Protein AF-C6KEA7-F1 (afdb_monomer_lite)

InterPro domains:
  IPR000832 GPCR, family 2, secretin-like [PF00002] (10-116)
  IPR000832 GPCR, family 2, secretin-l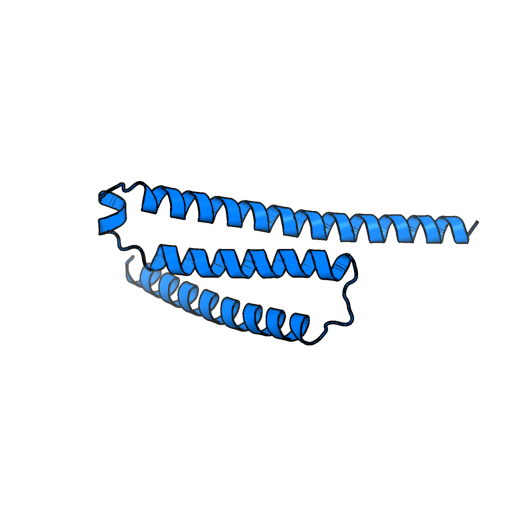ike [PR00249] (10-34)
  IPR000832 GPCR, family 2, secretin-like [PR00249] (42-66)
  IPR000832 GPCR, family 2, secretin-like [PR00249] (78-101)
  IPR003051 GPCR, family 2, corticotropin releasing factor receptor [PR01279] (16-34)
  IPR003051 GPCR, family 2, corticotropin releasing factor receptor [PR01279] (103-115)
  IPR017981 GPCR, family 2-like, 7TM [PS50261] (8-117)
  IPR050332 G-protein coupled receptor 2 [PTHR45620] (4-117)

Sequence (117 aa):
FDLHYRIALIVNYLGHCVSVAALVGAFLLFLALRSIRCLRNVIHWNLITTFILRNVMWFLLQLIDHEVHESNEVWCRCITTIFNYFVVTNFFWMFVEGCYLHTAIVMTYSTEHLRKW

Secondary structure (DSSP, 8-state):
-HHHHHHHHHHHHHHHHHHHHHHHHHHHHHHH-TT---HHHHHHHHHHHHHHHHHHHHHHHHHS-HHHHHTT-HHHHHHHHHHHHHHHHHHHHHHHHHHHHHHHHHHHHHHHHHH--

Foldseek 3Di:
DVVVVVVVVVVVVVVLVVQLVVLVVVLVVLVVCPPPPDPLSVLVNQLSVLSNVLSVLVVVLVVDDPVVVVVVDPVNVVSVVVNVVSVVVNVVSVVVSVVVVVVVVVVVVVVVVVVVD

pLDDT: mean 78.8, std 9.97, range [46.66, 90.44]

Structure (mmCIF, N/CA/C/O backbone):
data_AF-C6KEA7-F1
#
_entry.id   AF-C6KEA7-F1
#
loop_
_atom_site.group_PDB
_atom_site.id
_atom_site.type_symbol
_atom_site.label_atom_id
_atom_site.label_alt_id
_atom_site.label_comp_id
_atom_site.label_asym_id
_atom_site.label_entity_id
_atom_site.label_seq_id
_atom_site.pdbx_PDB_ins_code
_atom_site.Cartn_x
_atom_site.Cartn_y
_atom_site.Cartn_z
_atom_site.occupancy
_atom_site.B_iso_or_equiv
_atom_site.auth_seq_id
_atom_site.auth_comp_id
_atom_site.auth_asym_id
_atom_site.auth_atom_id
_atom_site.pdbx_PDB_model_num
ATOM 1 N N . PHE A 1 1 ? 31.011 0.907 -7.460 1.00 60.97 1 PHE A N 1
ATOM 2 C CA . PHE A 1 1 ? 29.617 1.372 -7.315 1.00 60.97 1 PHE A CA 1
ATOM 3 C C . PHE A 1 1 ? 28.620 0.257 -7.630 1.00 60.97 1 PHE A C 1
ATOM 5 O O . PHE A 1 1 ? 27.679 0.078 -6.866 1.00 60.97 1 PHE A O 1
ATOM 12 N N . ASP A 1 2 ? 28.880 -0.578 -8.638 1.00 74.31 2 ASP A N 1
ATOM 13 C CA . ASP A 1 2 ? 27.999 -1.690 -9.046 1.00 74.31 2 ASP A CA 1
ATOM 14 C C . ASP A 1 2 ? 27.782 -2.776 -7.986 1.00 74.31 2 ASP A C 1
ATOM 16 O O . ASP A 1 2 ? 26.691 -3.333 -7.884 1.00 74.31 2 ASP A O 1
ATOM 20 N N . LEU A 1 3 ? 28.793 -3.058 -7.153 1.00 84.12 3 LEU A N 1
ATOM 21 C CA . LEU A 1 3 ? 28.675 -4.068 -6.097 1.00 84.12 3 LEU A CA 1
ATOM 22 C C . LEU A 1 3 ? 27.657 -3.659 -5.018 1.00 84.12 3 LEU A C 1
ATOM 24 O O . LEU A 1 3 ? 26.813 -4.466 -4.638 1.00 84.12 3 LEU A O 1
ATOM 28 N N . HIS A 1 4 ? 27.690 -2.401 -4.564 1.00 88.06 4 HIS A N 1
ATOM 29 C CA . HIS A 1 4 ? 26.728 -1.892 -3.580 1.00 88.06 4 HIS A CA 1
ATOM 30 C C . HIS A 1 4 ? 25.304 -1.864 -4.140 1.00 88.06 4 HIS A C 1
ATOM 32 O O . HIS A 1 4 ? 24.371 -2.235 -3.432 1.00 88.06 4 HIS A O 1
ATOM 38 N N . TYR A 1 5 ? 25.141 -1.492 -5.413 1.00 84.88 5 TYR A N 1
ATOM 39 C CA . TYR A 1 5 ? 23.842 -1.515 -6.082 1.00 84.88 5 TYR A CA 1
ATOM 40 C C . TYR A 1 5 ? 23.285 -2.941 -6.202 1.00 84.88 5 TYR A C 1
ATOM 42 O O . TYR A 1 5 ? 22.141 -3.183 -5.826 1.00 84.88 5 TYR A O 1
ATOM 50 N N . ARG A 1 6 ? 24.105 -3.917 -6.625 1.00 84.62 6 ARG A N 1
ATOM 51 C CA . ARG A 1 6 ? 23.699 -5.333 -6.679 1.00 84.62 6 ARG A CA 1
ATOM 52 C C . ARG A 1 6 ? 23.302 -5.882 -5.315 1.00 84.62 6 ARG A C 1
ATOM 54 O O . ARG A 1 6 ? 22.286 -6.561 -5.217 1.00 84.62 6 ARG A O 1
ATOM 61 N N . ILE A 1 7 ? 24.076 -5.588 -4.270 1.00 88.88 7 ILE A N 1
ATOM 62 C CA . ILE A 1 7 ? 23.754 -6.031 -2.907 1.00 88.88 7 ILE A CA 1
ATOM 63 C C . ILE A 1 7 ? 22.435 -5.400 -2.446 1.00 88.88 7 ILE A C 1
ATOM 65 O O . ILE A 1 7 ? 21.565 -6.115 -1.955 1.00 88.88 7 ILE A O 1
ATOM 69 N N . ALA A 1 8 ? 22.247 -4.093 -2.655 1.00 86.81 8 ALA A N 1
ATOM 70 C CA . ALA A 1 8 ? 21.004 -3.407 -2.310 1.00 86.81 8 ALA A CA 1
ATOM 71 C C . ALA A 1 8 ? 19.795 -3.987 -3.061 1.00 86.81 8 ALA A C 1
ATOM 73 O O . ALA A 1 8 ? 18.749 -4.196 -2.453 1.00 86.81 8 ALA A O 1
ATOM 74 N N . LEU A 1 9 ? 19.945 -4.314 -4.349 1.00 83.31 9 LEU A N 1
ATOM 75 C CA . LEU A 1 9 ? 18.890 -4.930 -5.153 1.00 83.31 9 LEU A CA 1
ATOM 76 C C . LEU A 1 9 ? 18.496 -6.312 -4.612 1.00 83.31 9 LEU A C 1
ATOM 78 O O . LEU A 1 9 ? 17.311 -6.594 -4.455 1.00 83.31 9 LEU A O 1
ATOM 82 N N . ILE A 1 10 ? 19.481 -7.154 -4.275 1.00 87.12 10 ILE A N 1
ATOM 83 C CA . ILE A 1 10 ? 19.246 -8.493 -3.711 1.00 87.12 10 ILE A CA 1
ATOM 84 C C . ILE A 1 10 ? 18.529 -8.391 -2.362 1.00 87.12 10 ILE A C 1
ATOM 86 O O . ILE A 1 10 ? 17.547 -9.096 -2.131 1.00 87.12 10 ILE A O 1
ATOM 90 N N . VAL A 1 11 ? 18.989 -7.496 -1.481 1.00 90.44 11 VAL A N 1
ATOM 91 C CA . VAL A 1 11 ? 18.361 -7.266 -0.171 1.00 90.44 11 VAL A CA 1
ATOM 92 C C . VAL A 1 11 ? 16.929 -6.764 -0.339 1.00 90.44 11 VAL A C 1
ATOM 94 O O . VAL A 1 11 ? 16.030 -7.256 0.339 1.00 90.44 11 VAL A O 1
AT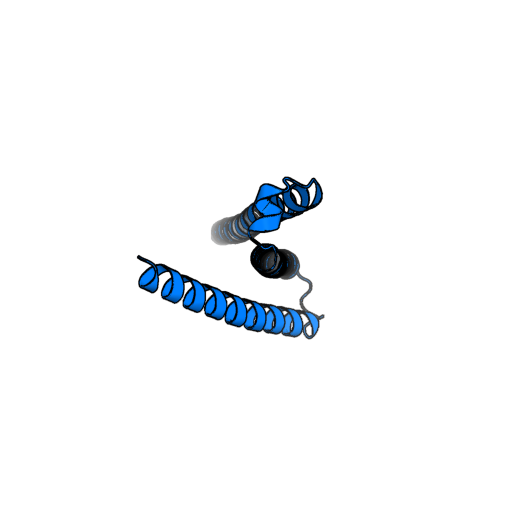OM 97 N N . ASN A 1 12 ? 16.694 -5.833 -1.264 1.00 86.44 12 ASN A N 1
ATOM 98 C CA . ASN A 1 12 ? 15.364 -5.294 -1.528 1.00 86.44 12 ASN A CA 1
ATOM 99 C C . ASN A 1 12 ? 14.416 -6.380 -2.065 1.00 86.44 12 ASN A C 1
ATOM 101 O O . ASN A 1 12 ? 13.300 -6.541 -1.574 1.00 86.44 12 ASN A O 1
ATOM 105 N N . TYR A 1 13 ? 14.893 -7.198 -3.004 1.00 85.12 13 TYR A N 1
ATOM 106 C CA . TYR A 1 13 ? 14.121 -8.302 -3.570 1.00 85.12 13 TYR A CA 1
ATOM 107 C C . TYR A 1 13 ? 13.739 -9.350 -2.515 1.00 85.12 13 TYR A C 1
ATOM 109 O O . TYR A 1 13 ? 12.576 -9.748 -2.422 1.00 85.12 13 TYR A O 1
ATOM 117 N N . LEU A 1 14 ? 14.694 -9.757 -1.671 1.00 89.81 14 LEU A N 1
ATOM 118 C CA . LEU A 1 14 ? 14.439 -10.663 -0.547 1.00 89.81 14 LEU A CA 1
ATOM 119 C C . LEU A 1 14 ? 13.438 -10.060 0.446 1.00 89.81 14 LEU A C 1
ATOM 121 O O . LEU A 1 14 ? 12.492 -10.737 0.850 1.00 89.81 14 LEU A O 1
ATOM 125 N N . GLY A 1 15 ? 13.608 -8.784 0.798 1.00 87.44 15 GLY A N 1
ATOM 126 C CA . GLY A 1 15 ? 12.707 -8.062 1.697 1.00 87.44 15 GLY A CA 1
ATOM 127 C C . GLY A 1 15 ? 11.270 -8.017 1.177 1.00 87.44 15 GLY A C 1
ATOM 128 O O . GLY A 1 15 ? 10.331 -8.279 1.933 1.00 87.44 15 GLY A O 1
ATOM 129 N N . HIS A 1 16 ? 11.084 -7.765 -0.119 1.00 83.81 16 HIS A N 1
ATOM 130 C CA . HIS A 1 16 ? 9.767 -7.778 -0.752 1.00 83.81 16 HIS A CA 1
ATOM 131 C C . HIS A 1 16 ? 9.149 -9.178 -0.811 1.00 83.81 16 HIS A C 1
ATOM 133 O O . HIS A 1 16 ? 7.964 -9.321 -0.514 1.00 83.81 16 HIS A O 1
ATOM 139 N N . CYS A 1 17 ? 9.929 -10.225 -1.097 1.00 85.31 17 CYS A N 1
ATOM 140 C CA . CYS A 1 17 ? 9.430 -11.605 -1.071 1.00 85.31 17 CYS A CA 1
ATOM 141 C C . CYS A 1 17 ? 8.929 -12.009 0.323 1.00 85.31 17 CYS A C 1
ATOM 143 O O . CYS A 1 17 ? 7.817 -12.523 0.464 1.00 85.31 17 CYS A O 1
ATOM 145 N N . VAL A 1 18 ? 9.721 -11.731 1.364 1.00 89.19 18 VAL A N 1
ATOM 146 C CA . VAL A 1 18 ? 9.342 -12.012 2.759 1.00 89.19 18 VAL A CA 1
ATOM 147 C C . VAL A 1 18 ? 8.112 -11.198 3.160 1.00 89.19 18 VAL A C 1
ATOM 149 O O . VAL A 1 18 ? 7.192 -11.740 3.773 1.00 89.19 18 VAL A O 1
ATOM 152 N N . SER A 1 19 ? 8.053 -9.924 2.763 1.00 86.31 19 SER A N 1
ATOM 153 C CA . SER A 1 19 ? 6.904 -9.054 3.031 1.00 86.31 19 SER A CA 1
ATOM 154 C C . SER A 1 19 ? 5.626 -9.605 2.406 1.00 86.31 19 SER A C 1
ATOM 156 O O . SER A 1 19 ? 4.611 -9.702 3.091 1.00 86.31 19 SER A O 1
ATOM 158 N N . VAL A 1 20 ? 5.669 -10.017 1.134 1.00 81.81 20 VAL A N 1
ATOM 159 C CA . VAL A 1 20 ? 4.516 -10.617 0.445 1.00 81.81 20 VAL A CA 1
ATOM 160 C C . VAL A 1 20 ? 4.078 -11.907 1.129 1.00 81.81 20 VAL A C 1
ATOM 162 O O . VAL A 1 20 ? 2.889 -12.063 1.393 1.00 81.81 20 VAL A O 1
ATOM 165 N N . ALA A 1 21 ? 5.007 -12.801 1.475 1.00 85.69 21 ALA A N 1
ATOM 166 C CA . ALA A 1 21 ? 4.671 -14.047 2.162 1.00 85.69 21 ALA A CA 1
ATOM 167 C C . ALA A 1 21 ? 3.976 -13.791 3.513 1.00 85.69 21 ALA A C 1
ATOM 169 O O . ALA A 1 21 ? 2.938 -14.389 3.802 1.00 85.69 21 ALA A O 1
ATOM 170 N N . ALA A 1 22 ? 4.497 -12.852 4.308 1.00 86.31 22 ALA A N 1
ATOM 171 C CA . ALA A 1 22 ? 3.895 -12.458 5.579 1.00 86.31 22 ALA A CA 1
ATOM 172 C C . ALA A 1 22 ? 2.509 -11.813 5.393 1.00 86.31 22 ALA A C 1
ATOM 174 O O . ALA A 1 22 ? 1.571 -12.143 6.119 1.00 86.31 22 ALA A O 1
ATOM 175 N N . LEU A 1 23 ? 2.355 -10.935 4.396 1.00 81.56 23 LEU A N 1
ATOM 176 C CA . LEU A 1 23 ? 1.092 -10.265 4.067 1.00 81.56 23 LEU A CA 1
ATOM 177 C C . LEU A 1 23 ? 0.017 -11.246 3.590 1.00 81.56 23 LEU A C 1
ATOM 179 O O . LEU A 1 23 ? -1.132 -11.138 4.013 1.00 81.56 23 LEU A O 1
ATOM 183 N N . VAL A 1 24 ? 0.381 -12.224 2.758 1.00 81.81 24 VAL A N 1
ATOM 184 C CA . VAL A 1 24 ? -0.529 -13.291 2.317 1.00 81.81 24 VAL A CA 1
ATOM 185 C C . VAL A 1 24 ? -0.935 -14.165 3.501 1.00 81.81 24 VAL A C 1
ATOM 187 O O . VAL A 1 24 ? -2.121 -14.444 3.667 1.00 81.81 24 VAL A O 1
ATOM 190 N N . GLY A 1 25 ? 0.011 -14.540 4.368 1.00 83.31 25 GLY A N 1
ATOM 191 C CA . GLY A 1 25 ? -0.283 -15.281 5.596 1.00 83.31 25 GLY A CA 1
ATOM 192 C C . GLY A 1 25 ? -1.258 -14.536 6.511 1.00 83.31 25 GLY A C 1
ATOM 193 O O . GLY A 1 25 ? -2.250 -15.112 6.957 1.00 83.31 25 GLY A O 1
ATOM 194 N N . ALA A 1 26 ? -1.035 -13.236 6.724 1.00 79.19 26 ALA A N 1
ATOM 195 C CA . ALA A 1 26 ? -1.949 -12.383 7.478 1.00 79.19 26 ALA A CA 1
ATOM 196 C C . ALA A 1 26 ? -3.334 -12.323 6.816 1.00 79.19 26 ALA A C 1
ATOM 198 O O . ALA A 1 26 ? -4.344 -12.537 7.483 1.00 79.19 26 ALA A O 1
ATOM 199 N N . PHE A 1 27 ? -3.398 -12.104 5.501 1.00 77.69 27 PHE A N 1
ATOM 200 C CA . PHE A 1 27 ? -4.655 -12.054 4.755 1.00 77.69 27 PHE A CA 1
ATOM 201 C C . PHE A 1 27 ? -5.461 -13.355 4.889 1.00 77.69 27 PHE A C 1
ATOM 203 O O . PHE A 1 27 ? -6.658 -13.308 5.173 1.00 77.69 27 PHE A O 1
ATOM 210 N N . LEU A 1 28 ? -4.808 -14.515 4.769 1.00 78.88 28 LEU A N 1
ATOM 211 C CA . LEU A 1 28 ? -5.440 -15.826 4.938 1.00 78.88 28 LEU A CA 1
ATOM 212 C C . LEU A 1 28 ? -5.933 -16.058 6.373 1.00 78.88 28 LEU A C 1
ATOM 214 O O . LEU A 1 28 ? -7.055 -16.528 6.561 1.00 78.88 28 LEU A O 1
ATOM 218 N N . LEU A 1 29 ? -5.140 -15.684 7.382 1.00 77.62 29 LEU A N 1
ATOM 219 C CA . LEU A 1 29 ? -5.534 -15.771 8.791 1.00 77.62 29 LEU A CA 1
ATOM 220 C C . LEU A 1 29 ? -6.786 -14.921 9.070 1.00 77.62 29 LEU A C 1
ATOM 222 O O . LEU A 1 29 ? -7.736 -15.384 9.701 1.00 77.62 29 LEU A O 1
ATOM 226 N N . PHE A 1 30 ? -6.821 -13.691 8.553 1.00 67.12 30 PHE A N 1
ATOM 227 C CA . PHE A 1 30 ? -7.961 -12.790 8.715 1.00 67.12 30 PHE A CA 1
ATOM 228 C C . PHE A 1 30 ? -9.201 -13.237 7.922 1.00 67.12 30 PHE A C 1
ATOM 230 O O . PHE A 1 30 ? -10.317 -13.021 8.395 1.00 67.12 30 PHE A O 1
ATOM 237 N N . LEU A 1 31 ? -9.041 -13.901 6.768 1.00 70.00 31 LEU A N 1
ATOM 238 C CA . LEU A 1 31 ? -10.148 -14.531 6.033 1.00 70.00 31 LEU A CA 1
ATOM 239 C C . LEU A 1 31 ? -10.738 -15.732 6.784 1.00 70.00 31 LEU A C 1
ATOM 241 O O . LEU A 1 31 ? -11.960 -15.888 6.830 1.00 70.00 31 LEU A O 1
ATOM 245 N N . ALA A 1 32 ? -9.887 -16.567 7.386 1.00 71.56 32 ALA A N 1
ATOM 246 C CA . ALA A 1 32 ? -10.318 -17.714 8.182 1.00 71.56 32 ALA A CA 1
ATOM 247 C C . ALA A 1 32 ? -11.099 -17.273 9.434 1.00 71.56 32 ALA A C 1
ATOM 249 O O . ALA A 1 32 ? -12.092 -17.895 9.813 1.00 71.56 32 ALA A O 1
ATOM 250 N N . LEU A 1 33 ? -10.719 -16.144 10.038 1.00 66.12 33 LEU A N 1
ATOM 251 C CA . LEU A 1 33 ? -11.367 -15.568 11.218 1.00 66.12 33 LEU A CA 1
ATOM 252 C C . LEU A 1 33 ? -12.539 -14.634 10.847 1.00 66.12 33 LEU A C 1
ATOM 254 O O . LEU A 1 33 ? -12.618 -13.481 11.277 1.00 66.12 33 LEU A O 1
ATOM 258 N N . ARG A 1 34 ? -13.521 -15.165 10.100 1.00 58.31 34 ARG A N 1
ATOM 259 C CA . ARG A 1 34 ? -14.757 -14.471 9.655 1.00 58.31 34 ARG A CA 1
ATOM 260 C C . ARG A 1 34 ? -15.584 -13.845 10.796 1.00 58.31 34 ARG A C 1
ATOM 262 O O . ARG A 1 34 ? -16.420 -12.973 10.549 1.00 58.31 34 ARG A O 1
ATOM 269 N N . SER A 1 35 ? -15.356 -14.274 12.039 1.00 53.81 35 SER A N 1
ATOM 270 C CA . SER A 1 35 ? -16.131 -13.891 13.226 1.00 53.81 35 SER A CA 1
ATOM 271 C C . SER A 1 35 ? -15.779 -12.520 13.831 1.00 53.81 35 SER A C 1
ATOM 273 O O . SER A 1 35 ? -16.513 -12.057 14.699 1.00 53.81 35 SER A O 1
ATOM 275 N N . ILE A 1 36 ? -14.702 -11.847 13.406 1.00 59.47 36 ILE A N 1
ATOM 276 C CA . ILE A 1 36 ? -14.167 -10.647 14.095 1.00 59.47 36 ILE A CA 1
ATOM 277 C C . ILE A 1 36 ? -14.402 -9.350 13.291 1.00 59.47 36 ILE A C 1
ATOM 279 O O . ILE A 1 36 ? -13.584 -8.439 13.322 1.00 59.47 36 ILE A O 1
ATOM 283 N N . ARG A 1 37 ? -15.503 -9.226 12.532 1.00 61.81 37 ARG A N 1
ATOM 284 C CA . ARG A 1 37 ? -15.810 -8.039 11.689 1.00 61.81 37 ARG A CA 1
ATOM 285 C C . ARG A 1 37 ? -16.202 -6.775 12.490 1.00 61.81 37 ARG A C 1
ATOM 287 O O . ARG A 1 37 ? -17.226 -6.156 12.224 1.00 61.81 37 ARG A O 1
ATOM 294 N N . CYS A 1 38 ? -15.388 -6.377 13.463 1.00 69.00 38 CYS A N 1
ATOM 295 C CA . CYS A 1 38 ? -15.469 -5.086 14.147 1.00 69.00 38 CYS A CA 1
ATOM 296 C C . CYS A 1 38 ? -14.840 -3.972 13.290 1.00 69.00 38 CYS A C 1
ATOM 298 O O . CYS A 1 38 ? -13.982 -4.247 12.452 1.00 69.00 38 CYS A O 1
ATOM 300 N N . LEU A 1 39 ? -15.187 -2.707 13.559 1.00 69.38 39 LEU A N 1
ATOM 301 C CA . LEU A 1 39 ? -14.631 -1.520 12.880 1.00 69.38 39 LEU A CA 1
ATOM 302 C C . LEU A 1 39 ? -13.087 -1.534 12.813 1.00 69.38 39 LEU A C 1
ATOM 304 O O . LEU A 1 39 ? -12.509 -1.302 11.756 1.00 69.38 39 LEU A O 1
ATOM 308 N N . ARG A 1 40 ? -12.420 -1.911 13.914 1.00 71.44 40 ARG A N 1
ATOM 309 C CA . ARG A 1 40 ? -10.958 -2.098 13.990 1.00 71.44 40 ARG A CA 1
ATOM 310 C C . ARG A 1 40 ? -10.433 -3.117 12.970 1.00 71.44 40 ARG A C 1
ATOM 312 O O . ARG A 1 40 ? -9.415 -2.888 12.331 1.00 71.44 40 ARG A O 1
ATOM 319 N N . ASN A 1 41 ? -11.148 -4.224 12.786 1.00 75.06 41 ASN A N 1
ATOM 320 C CA . ASN A 1 41 ? -10.763 -5.277 11.850 1.00 75.06 41 ASN A CA 1
ATOM 321 C C . ASN A 1 41 ? -10.969 -4.845 10.391 1.00 75.06 41 ASN A C 1
ATOM 323 O O . ASN A 1 41 ? -10.214 -5.271 9.528 1.00 75.06 41 ASN A O 1
ATOM 327 N N . VAL A 1 42 ? -11.946 -3.970 10.116 1.00 78.00 42 VAL A N 1
ATOM 328 C CA . VAL A 1 42 ? -12.146 -3.366 8.786 1.00 78.00 42 VAL A CA 1
ATOM 329 C C . VAL A 1 42 ? -11.003 -2.409 8.437 1.00 78.00 42 VAL A C 1
ATOM 331 O O . VAL A 1 42 ? -10.482 -2.471 7.326 1.00 78.00 42 VAL A O 1
ATOM 334 N N . ILE A 1 43 ? -10.568 -1.566 9.383 1.00 80.44 43 ILE A N 1
ATOM 335 C CA . ILE A 1 43 ? -9.422 -0.660 9.181 1.00 80.44 43 ILE A CA 1
ATOM 336 C C . ILE A 1 43 ? -8.150 -1.466 8.886 1.00 80.44 43 ILE A C 1
ATOM 338 O O . ILE A 1 43 ? -7.490 -1.212 7.878 1.00 80.44 43 ILE A O 1
ATOM 342 N N . HIS A 1 44 ? -7.856 -2.495 9.689 1.00 79.56 44 HIS A N 1
ATOM 343 C CA . HIS A 1 44 ? -6.718 -3.381 9.425 1.00 79.56 44 HIS A CA 1
ATOM 344 C C . HIS A 1 44 ? -6.837 -4.112 8.083 1.00 79.56 44 HIS A C 1
ATOM 346 O O . HIS A 1 44 ? -5.835 -4.281 7.393 1.00 79.56 44 HIS A O 1
ATOM 352 N N . TRP A 1 45 ? -8.043 -4.520 7.674 1.00 79.44 45 TRP A N 1
ATOM 353 C CA . TRP A 1 45 ? -8.255 -5.199 6.394 1.00 79.44 45 TRP A CA 1
ATOM 354 C C . TRP A 1 45 ? -7.910 -4.303 5.201 1.00 79.44 45 TRP A C 1
ATOM 356 O O . TRP A 1 45 ? -7.205 -4.729 4.282 1.00 79.44 45 TRP A O 1
ATOM 366 N N . ASN A 1 46 ? -8.334 -3.039 5.243 1.00 81.25 46 ASN A N 1
ATOM 367 C CA . ASN A 1 46 ? -7.991 -2.064 4.212 1.00 81.25 46 ASN A CA 1
ATOM 368 C C . ASN A 1 46 ? -6.490 -1.739 4.217 1.00 81.25 46 ASN A C 1
ATOM 370 O O . ASN A 1 46 ? -5.876 -1.682 3.151 1.00 81.25 46 ASN A O 1
ATOM 374 N N . LEU A 1 47 ? -5.869 -1.622 5.395 1.00 80.25 47 LEU A N 1
ATOM 375 C CA . LEU A 1 47 ? -4.427 -1.405 5.518 1.00 80.25 47 LEU A CA 1
ATOM 376 C C . LEU A 1 47 ? -3.623 -2.566 4.912 1.00 80.25 47 LEU A C 1
ATOM 378 O O . LEU A 1 47 ? -2.780 -2.332 4.046 1.00 80.25 47 LEU A O 1
ATOM 382 N N . ILE A 1 48 ? -3.917 -3.812 5.296 1.00 83.06 48 ILE A N 1
ATOM 383 C CA . ILE A 1 48 ? -3.263 -5.018 4.755 1.00 83.06 48 ILE A CA 1
ATOM 384 C C . ILE A 1 48 ? -3.438 -5.080 3.235 1.00 83.06 48 ILE A C 1
ATOM 386 O O . ILE A 1 48 ? -2.470 -5.311 2.512 1.00 83.06 48 ILE A O 1
ATOM 390 N N . THR A 1 49 ? -4.641 -4.791 2.736 1.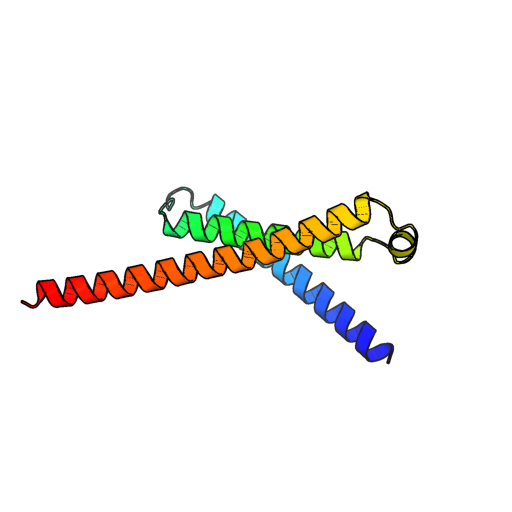00 81.88 49 THR A N 1
ATOM 391 C CA . THR A 1 49 ? -4.921 -4.748 1.294 1.00 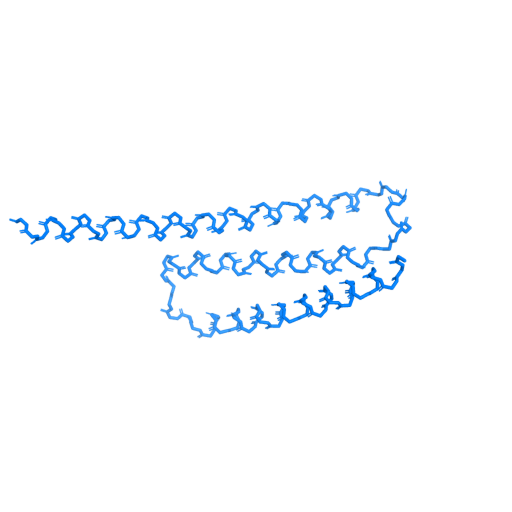81.88 49 THR A CA 1
ATOM 392 C C . THR A 1 49 ? -4.056 -3.704 0.584 1.00 81.88 49 THR A C 1
ATOM 394 O O . THR A 1 49 ? -3.457 -4.006 -0.448 1.00 81.88 49 THR A O 1
ATOM 397 N N . THR A 1 50 ? -3.901 -2.500 1.146 1.00 83.88 50 THR A N 1
ATOM 398 C CA . THR A 1 50 ? -3.029 -1.469 0.549 1.00 83.88 50 THR A CA 1
ATOM 399 C C . THR A 1 50 ? -1.552 -1.868 0.548 1.00 83.88 50 THR A C 1
ATOM 401 O O . THR A 1 50 ? -0.845 -1.574 -0.414 1.00 83.88 50 THR A O 1
ATOM 404 N N . PHE A 1 51 ? -1.084 -2.599 1.565 1.00 81.12 51 PHE A N 1
ATOM 405 C CA . PHE A 1 51 ? 0.275 -3.146 1.594 1.00 81.12 51 PHE A CA 1
ATOM 406 C C . PHE A 1 51 ? 0.493 -4.237 0.540 1.00 81.12 51 PHE A C 1
ATOM 408 O O . PHE A 1 51 ? 1.556 -4.268 -0.086 1.00 81.12 51 PHE A O 1
ATOM 415 N N . ILE A 1 52 ? -0.494 -5.110 0.315 1.00 82.00 52 ILE A N 1
ATOM 416 C CA . ILE A 1 52 ? -0.450 -6.113 -0.758 1.00 82.00 52 ILE A CA 1
ATOM 417 C C . ILE A 1 52 ? -0.377 -5.410 -2.115 1.00 82.00 52 ILE A C 1
ATOM 419 O O . ILE A 1 52 ? 0.539 -5.681 -2.888 1.00 82.00 52 ILE A O 1
ATOM 423 N N . LEU A 1 53 ? -1.278 -4.457 -2.377 1.00 82.62 53 LEU A N 1
ATOM 424 C CA . LEU A 1 53 ? -1.309 -3.701 -3.634 1.00 82.62 53 LEU A CA 1
ATOM 425 C C . LEU A 1 53 ? 0.011 -2.966 -3.887 1.00 82.62 53 LEU A C 1
ATOM 427 O O . LEU A 1 53 ? 0.551 -3.040 -4.988 1.00 82.62 53 LEU A O 1
ATOM 431 N N . ARG A 1 54 ? 0.591 -2.331 -2.862 1.00 82.44 54 ARG A N 1
ATOM 432 C CA . ARG A 1 54 ? 1.900 -1.672 -2.963 1.00 82.44 54 ARG A CA 1
ATOM 433 C C . ARG A 1 54 ? 3.020 -2.649 -3.333 1.00 82.44 54 ARG A C 1
ATOM 435 O O . ARG A 1 54 ? 3.846 -2.314 -4.176 1.00 82.44 54 ARG A O 1
ATOM 442 N N . ASN A 1 55 ? 3.048 -3.843 -2.738 1.00 81.38 55 ASN A N 1
ATOM 443 C CA . ASN A 1 55 ? 4.046 -4.861 -3.078 1.00 81.38 55 ASN A CA 1
ATOM 444 C C . ASN A 1 55 ? 3.859 -5.394 -4.505 1.00 81.38 55 ASN A C 1
ATOM 446 O O . ASN A 1 55 ? 4.835 -5.492 -5.241 1.00 81.38 55 ASN A O 1
ATOM 450 N N . VAL A 1 56 ? 2.623 -5.684 -4.923 1.00 83.25 56 VAL A N 1
ATOM 451 C CA . VAL A 1 56 ? 2.324 -6.132 -6.296 1.00 83.25 56 VAL A CA 1
ATOM 452 C C . VAL A 1 56 ? 2.759 -5.081 -7.319 1.00 83.25 56 VAL A C 1
ATOM 454 O O . VAL A 1 56 ? 3.401 -5.413 -8.310 1.00 83.25 56 VAL A O 1
ATOM 457 N N . MET A 1 57 ? 2.468 -3.805 -7.063 1.00 82.44 57 MET A N 1
ATOM 458 C CA . MET A 1 57 ? 2.869 -2.715 -7.955 1.00 82.44 57 MET A CA 1
ATOM 459 C C . MET A 1 57 ? 4.385 -2.496 -7.981 1.00 82.44 57 MET A C 1
ATOM 461 O O . MET A 1 57 ? 4.923 -2.154 -9.029 1.00 82.44 57 MET A O 1
ATOM 465 N N . TRP A 1 58 ? 5.087 -2.733 -6.869 1.00 82.00 58 TRP A N 1
ATOM 466 C CA . TRP A 1 58 ? 6.552 -2.722 -6.856 1.00 82.00 58 TRP A CA 1
ATOM 467 C C . TRP A 1 58 ? 7.134 -3.830 -7.746 1.00 82.00 58 TRP A C 1
ATOM 469 O O . TRP A 1 58 ? 8.020 -3.557 -8.551 1.00 82.00 58 TRP A O 1
ATOM 479 N N . PHE A 1 59 ? 6.585 -5.049 -7.683 1.00 81.62 59 PHE A N 1
ATOM 480 C CA . PHE A 1 59 ? 6.974 -6.133 -8.593 1.00 81.62 59 PHE A CA 1
ATOM 481 C C . PHE A 1 59 ? 6.684 -5.798 -10.060 1.00 81.62 59 PHE A C 1
ATOM 483 O O . PHE A 1 59 ? 7.520 -6.076 -10.914 1.00 81.62 59 PHE A O 1
ATOM 490 N N . LEU A 1 60 ? 5.539 -5.172 -10.355 1.00 80.69 60 LEU A N 1
ATOM 491 C CA . LEU A 1 60 ? 5.205 -4.720 -11.710 1.00 80.69 60 LEU A CA 1
ATOM 492 C C . LEU A 1 60 ? 6.195 -3.670 -12.225 1.00 80.69 60 LEU A C 1
ATOM 494 O O . LEU A 1 60 ? 6.640 -3.775 -13.361 1.00 80.69 60 LEU A O 1
ATOM 498 N N . LEU A 1 61 ? 6.582 -2.699 -11.392 1.00 76.88 61 LEU A N 1
ATOM 499 C CA . LEU A 1 61 ? 7.600 -1.703 -11.740 1.00 76.88 61 LEU A CA 1
ATOM 500 C C . LEU A 1 61 ? 8.978 -2.331 -11.963 1.00 76.88 61 LEU A C 1
ATOM 502 O O . LEU A 1 61 ? 9.686 -1.911 -12.867 1.00 76.88 61 LEU A O 1
ATOM 506 N N . GLN A 1 62 ? 9.350 -3.343 -11.179 1.00 76.56 62 GLN A N 1
ATOM 507 C CA . GLN A 1 62 ? 10.622 -4.051 -11.347 1.00 76.56 62 GLN A CA 1
ATOM 508 C C . GLN A 1 62 ? 10.656 -4.920 -12.617 1.00 76.56 62 GLN A C 1
ATOM 510 O O . GLN A 1 62 ? 11.740 -5.241 -13.101 1.00 76.56 62 GLN A O 1
ATOM 515 N N . LEU A 1 63 ? 9.487 -5.316 -13.135 1.00 75.19 63 LEU A N 1
ATOM 516 C CA . LEU A 1 63 ? 9.339 -6.067 -14.385 1.00 75.19 63 LEU A CA 1
ATOM 517 C C . LEU A 1 63 ? 9.403 -5.165 -15.630 1.00 75.19 63 LEU A C 1
ATOM 519 O O . LEU A 1 63 ? 9.629 -5.667 -16.728 1.00 75.19 63 LEU A O 1
ATOM 523 N N . ILE A 1 64 ? 9.169 -3.857 -15.473 1.00 74.38 64 ILE A N 1
ATOM 524 C CA . ILE A 1 64 ? 9.278 -2.877 -16.557 1.00 74.38 64 ILE A CA 1
ATOM 525 C C . ILE A 1 64 ? 10.765 -2.648 -16.834 1.00 74.38 64 ILE A C 1
ATOM 527 O O . ILE A 1 64 ? 11.499 -2.158 -15.977 1.00 74.38 64 ILE A O 1
ATOM 531 N N . ASP A 1 65 ? 11.199 -3.031 -18.033 1.00 66.06 65 ASP A N 1
ATOM 532 C CA . ASP A 1 65 ? 12.588 -2.889 -18.463 1.00 66.06 65 ASP A CA 1
ATOM 533 C C . ASP A 1 65 ? 12.953 -1.417 -18.731 1.00 66.06 65 ASP A C 1
ATOM 535 O O . ASP A 1 65 ? 12.089 -0.578 -19.010 1.00 66.06 65 ASP A O 1
ATOM 539 N N . HIS A 1 66 ? 14.248 -1.099 -18.683 1.00 62.88 66 HIS A N 1
ATOM 540 C CA . HIS A 1 66 ? 14.765 0.258 -18.893 1.00 62.88 66 HIS A CA 1
ATOM 541 C C . HIS A 1 66 ? 14.395 0.825 -20.277 1.00 62.88 66 HIS A C 1
ATOM 543 O O . HIS A 1 66 ? 14.214 2.035 -20.406 1.00 62.88 66 HIS A O 1
ATOM 549 N N . GLU A 1 67 ? 14.213 -0.034 -21.286 1.00 59.84 67 GLU A N 1
ATOM 550 C CA . GLU A 1 67 ? 13.806 0.366 -22.642 1.00 59.84 67 GLU A CA 1
ATOM 551 C C . GLU A 1 67 ? 12.389 0.968 -22.694 1.00 59.84 67 GLU A C 1
ATOM 553 O O . GLU A 1 67 ? 12.131 1.908 -23.445 1.00 59.84 67 GLU A O 1
ATOM 558 N N . VAL A 1 68 ? 11.473 0.501 -21.839 1.00 61.12 68 VAL A N 1
ATOM 559 C CA . VAL A 1 68 ? 10.087 1.008 -21.770 1.00 61.12 68 VAL A CA 1
ATOM 560 C C . VAL A 1 68 ? 10.027 2.383 -21.093 1.00 61.12 68 VAL A C 1
ATOM 562 O O . VAL A 1 68 ? 9.106 3.168 -21.326 1.00 61.12 68 VAL A O 1
ATOM 565 N N . HIS A 1 69 ? 11.025 2.719 -20.269 1.00 63.31 69 HIS A N 1
ATOM 566 C CA . HIS A 1 69 ? 11.129 4.057 -19.691 1.00 63.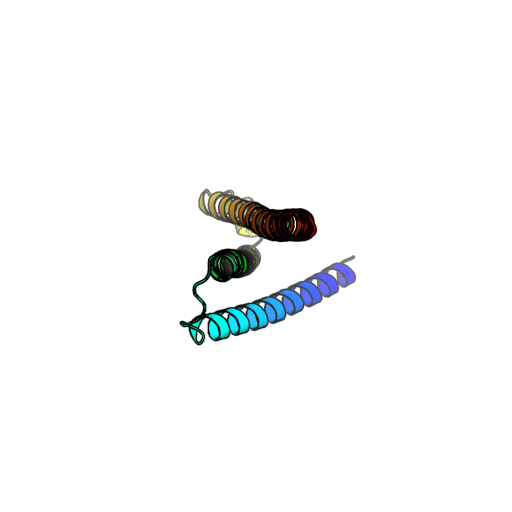31 69 HIS A CA 1
ATOM 567 C C . HIS A 1 69 ? 11.446 5.113 -20.762 1.00 63.31 69 HIS A C 1
ATOM 569 O O . HIS A 1 69 ? 10.914 6.223 -20.700 1.00 63.31 69 HIS A O 1
ATOM 575 N N . GLU A 1 70 ? 12.255 4.764 -21.769 1.00 61.44 70 GLU A N 1
ATOM 576 C CA . GLU A 1 70 ? 12.573 5.663 -22.885 1.00 61.44 70 GLU A CA 1
ATOM 577 C C . GLU A 1 70 ? 11.438 5.777 -23.910 1.00 61.44 70 GLU A C 1
ATOM 579 O O . GLU A 1 70 ? 11.252 6.851 -24.486 1.00 61.44 70 GLU A O 1
ATOM 584 N N . SER A 1 71 ? 10.615 4.733 -24.092 1.00 66.56 71 SER A N 1
ATOM 585 C CA . SER A 1 71 ? 9.485 4.767 -25.038 1.00 66.56 71 SER A CA 1
ATOM 586 C C . SER A 1 71 ? 8.332 5.687 -24.602 1.00 66.56 71 SER A C 1
ATOM 588 O O . SER A 1 71 ? 7.444 5.992 -25.400 1.00 66.56 71 SER A O 1
ATOM 590 N N . ASN A 1 72 ? 8.369 6.196 -23.360 1.00 66.81 72 ASN A N 1
ATOM 591 C CA . ASN A 1 72 ? 7.465 7.209 -22.795 1.00 66.81 72 ASN A CA 1
ATOM 592 C C . ASN A 1 72 ? 5.971 6.896 -23.003 1.00 66.81 72 ASN A C 1
ATOM 594 O O . ASN A 1 72 ? 5.136 7.789 -23.184 1.00 66.81 72 ASN A O 1
ATOM 598 N N . GLU A 1 73 ? 5.634 5.609 -22.984 1.00 80.44 73 GLU A N 1
ATOM 599 C CA . GLU A 1 73 ? 4.288 5.130 -23.248 1.00 80.44 73 GLU A CA 1
ATOM 600 C C . GLU A 1 73 ? 3.306 5.525 -22.141 1.00 80.44 73 GLU A C 1
ATOM 602 O O . GLU A 1 73 ? 3.618 5.555 -20.944 1.00 80.44 73 GLU A O 1
ATOM 607 N N . VAL A 1 74 ? 2.060 5.778 -22.548 1.00 83.38 74 VAL A N 1
ATOM 608 C CA . VAL A 1 74 ? 0.965 6.151 -21.640 1.00 83.38 74 VAL A CA 1
ATOM 609 C C . VAL A 1 74 ? 0.760 5.088 -20.555 1.00 83.38 74 VAL A C 1
ATOM 611 O O . VAL A 1 74 ? 0.534 5.436 -19.397 1.00 83.38 74 VAL A O 1
ATOM 614 N N . TRP A 1 75 ? 0.922 3.804 -20.889 1.00 79.00 75 TRP A N 1
ATOM 615 C CA . TRP A 1 75 ? 0.790 2.696 -19.941 1.00 79.00 75 TRP A CA 1
ATOM 616 C C . TRP A 1 75 ? 1.816 2.751 -18.803 1.00 79.00 75 TRP A C 1
ATOM 618 O O . TRP A 1 75 ? 1.439 2.584 -17.642 1.00 79.00 75 TRP A O 1
ATOM 628 N N . CYS A 1 76 ? 3.083 3.067 -19.092 1.00 82.69 76 CYS A N 1
ATOM 629 C CA . CYS A 1 76 ? 4.125 3.201 -18.070 1.00 82.69 76 CYS A CA 1
ATOM 630 C C . CYS A 1 76 ? 3.825 4.363 -17.105 1.00 82.69 76 CYS A C 1
ATOM 632 O O . CYS A 1 76 ? 3.957 4.230 -15.880 1.00 82.69 76 CYS A O 1
ATOM 634 N N . ARG A 1 77 ? 3.341 5.495 -17.639 1.00 83.06 77 ARG A N 1
ATOM 635 C CA . ARG A 1 77 ? 2.890 6.634 -16.822 1.00 83.06 77 ARG A CA 1
ATOM 636 C C . ARG A 1 77 ? 1.704 6.253 -15.943 1.00 83.06 77 ARG A C 1
ATOM 638 O O . ARG A 1 77 ? 1.743 6.518 -14.746 1.00 83.06 77 ARG A O 1
ATOM 645 N N . CYS A 1 78 ? 0.696 5.580 -16.499 1.00 86.00 78 CYS A N 1
ATOM 646 C CA . CYS A 1 78 ? -0.459 5.106 -15.738 1.00 86.00 78 CYS A CA 1
ATOM 647 C C . CYS A 1 78 ? -0.046 4.182 -14.587 1.00 86.00 78 CYS A C 1
ATOM 649 O O . CYS A 1 78 ? -0.485 4.402 -13.460 1.00 86.00 78 CYS A O 1
ATOM 651 N N . ILE A 1 79 ? 0.833 3.203 -14.829 1.00 83.94 79 ILE A N 1
ATOM 652 C CA . ILE A 1 79 ? 1.336 2.290 -13.787 1.00 83.94 79 ILE A CA 1
ATOM 653 C C . ILE A 1 79 ? 2.057 3.072 -12.682 1.00 83.94 79 ILE A C 1
ATOM 655 O O . ILE A 1 79 ? 1.795 2.861 -11.499 1.00 83.94 79 ILE A O 1
ATOM 659 N N . THR A 1 80 ? 2.904 4.032 -13.053 1.00 83.88 80 THR A N 1
ATOM 660 C CA . THR A 1 80 ? 3.631 4.875 -12.092 1.00 83.88 80 THR A CA 1
ATOM 661 C C . THR A 1 80 ? 2.686 5.757 -11.268 1.00 83.88 80 THR A C 1
ATOM 663 O O . THR A 1 80 ? 2.853 5.895 -10.054 1.00 83.88 80 THR A O 1
ATOM 666 N N . THR A 1 81 ? 1.662 6.346 -11.889 1.00 87.94 81 THR A N 1
ATOM 667 C CA . THR A 1 81 ? 0.636 7.133 -11.189 1.00 87.94 81 THR A CA 1
ATOM 668 C C . THR A 1 81 ? -0.169 6.264 -10.226 1.00 87.94 81 THR A C 1
ATOM 670 O O . THR A 1 81 ? -0.372 6.653 -9.077 1.00 87.94 81 THR A O 1
ATOM 673 N N . ILE A 1 82 ? -0.574 5.068 -10.657 1.00 86.88 82 ILE A N 1
ATOM 674 C CA . ILE A 1 82 ? -1.296 4.098 -9.827 1.00 86.88 82 ILE A CA 1
ATOM 675 C C . ILE A 1 82 ? -0.438 3.662 -8.631 1.00 86.88 82 ILE A C 1
ATOM 677 O O . ILE A 1 82 ? -0.929 3.627 -7.503 1.00 86.88 82 ILE A O 1
ATOM 681 N N . PHE A 1 83 ? 0.856 3.402 -8.837 1.00 84.50 83 PHE A N 1
ATOM 682 C CA . PHE A 1 83 ? 1.782 3.089 -7.749 1.00 84.50 83 PHE A CA 1
ATOM 683 C C . PHE A 1 83 ? 1.833 4.212 -6.706 1.00 84.50 83 PHE A C 1
ATOM 685 O O . PHE A 1 83 ? 1.650 3.955 -5.515 1.00 84.50 83 PHE A O 1
ATOM 692 N N . ASN A 1 84 ? 2.012 5.462 -7.142 1.00 86.25 84 ASN A N 1
ATOM 693 C CA . ASN A 1 84 ? 2.031 6.616 -6.239 1.00 86.25 84 ASN A CA 1
ATOM 694 C C . ASN A 1 84 ? 0.703 6.788 -5.490 1.00 86.25 84 ASN A C 1
ATOM 696 O O . ASN A 1 84 ? 0.704 7.055 -4.288 1.00 86.25 84 ASN A O 1
ATOM 700 N N . TYR A 1 85 ? -0.428 6.565 -6.161 1.00 88.88 85 TYR A N 1
ATOM 701 C CA . TYR A 1 85 ? -1.741 6.581 -5.522 1.00 88.88 85 TYR A CA 1
ATOM 702 C C . TYR A 1 85 ? -1.841 5.546 -4.394 1.00 88.88 85 TYR A C 1
ATOM 704 O O . TYR A 1 85 ? -2.300 5.867 -3.295 1.00 88.88 85 TYR A O 1
ATOM 712 N N . PHE A 1 86 ? -1.363 4.318 -4.611 1.00 85.62 86 PHE A N 1
ATOM 713 C CA . PHE A 1 86 ? -1.371 3.292 -3.568 1.00 85.62 86 PHE A CA 1
ATOM 714 C C . PHE A 1 86 ? -0.424 3.601 -2.412 1.00 85.62 86 PHE A C 1
ATOM 716 O O . PHE A 1 86 ? -0.769 3.314 -1.266 1.00 85.62 86 PHE A O 1
ATOM 723 N N . VAL A 1 87 ? 0.730 4.222 -2.674 1.00 85.62 87 VAL A N 1
ATOM 724 C CA . VAL A 1 87 ? 1.632 4.697 -1.614 1.00 85.62 87 VAL A CA 1
ATOM 725 C C . VAL A 1 87 ? 0.924 5.726 -0.735 1.00 85.62 87 VAL A C 1
ATOM 727 O O . VAL A 1 87 ? 0.892 5.566 0.483 1.00 85.62 87 VAL A O 1
ATOM 730 N N . VAL A 1 88 ? 0.296 6.739 -1.334 1.00 90.38 88 VAL A N 1
ATOM 731 C CA . VAL A 1 88 ? -0.442 7.772 -0.591 1.00 90.38 88 VAL A CA 1
ATOM 732 C C . VAL A 1 88 ? -1.600 7.154 0.190 1.00 90.38 88 VAL A C 1
ATOM 734 O O . VAL A 1 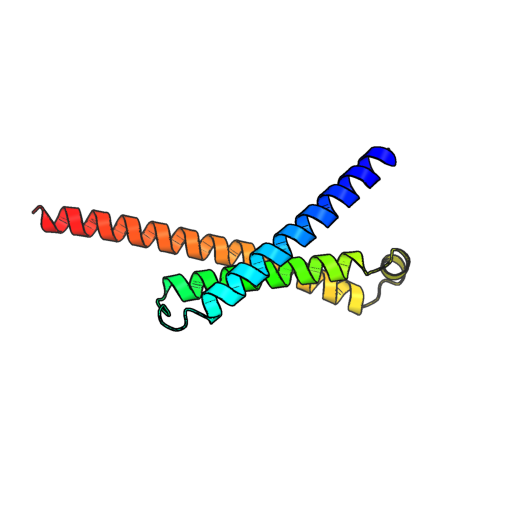88 ? -1.759 7.424 1.378 1.00 90.38 88 VAL A O 1
ATOM 737 N N . THR A 1 89 ? -2.366 6.261 -0.435 1.00 87.75 89 THR A N 1
ATOM 738 C CA . THR A 1 89 ? -3.488 5.573 0.219 1.00 87.75 89 THR A CA 1
ATOM 739 C C . THR A 1 89 ? -3.009 4.739 1.415 1.00 87.75 89 THR A C 1
ATOM 741 O O . THR A 1 89 ? -3.664 4.729 2.453 1.00 87.75 89 THR A O 1
ATOM 744 N N . ASN A 1 90 ? -1.849 4.081 1.319 1.00 87.31 90 ASN A N 1
ATOM 745 C CA . ASN A 1 90 ? -1.252 3.343 2.434 1.00 87.31 90 ASN A CA 1
ATOM 746 C C . ASN A 1 90 ? -0.924 4.262 3.623 1.00 87.31 90 ASN A C 1
ATOM 748 O O . ASN A 1 90 ? -1.295 3.944 4.753 1.00 87.31 90 ASN A O 1
ATOM 752 N N . PHE A 1 91 ? -0.323 5.429 3.369 1.00 88.06 91 PHE A N 1
ATOM 753 C CA . PHE A 1 91 ? -0.091 6.439 4.409 1.00 88.06 91 PHE A CA 1
ATOM 754 C C . PHE A 1 91 ? -1.398 6.946 5.027 1.00 88.06 91 PHE A C 1
ATOM 756 O O . PHE A 1 91 ? -1.487 7.074 6.246 1.00 88.06 91 PHE A O 1
ATOM 763 N N . PHE A 1 92 ? -2.432 7.182 4.216 1.00 88.81 92 PHE A N 1
ATOM 764 C CA . PHE A 1 92 ? -3.748 7.579 4.720 1.00 88.81 92 PHE A CA 1
ATOM 765 C C . PHE A 1 92 ? -4.379 6.511 5.617 1.00 88.81 92 PHE A C 1
ATOM 767 O O . PHE A 1 92 ? -4.908 6.848 6.672 1.00 88.81 92 PHE A O 1
ATOM 774 N N . TRP A 1 93 ? -4.305 5.228 5.255 1.00 86.25 93 TRP A N 1
ATOM 775 C CA . TRP A 1 93 ? -4.834 4.156 6.106 1.00 86.25 93 TRP A CA 1
ATOM 776 C C . TRP A 1 93 ? -4.055 3.999 7.410 1.00 86.25 93 TRP A C 1
ATOM 778 O O . TRP A 1 93 ? -4.674 3.800 8.454 1.00 86.25 93 TRP A O 1
ATOM 788 N N . MET A 1 94 ? -2.731 4.157 7.375 1.00 87.00 94 MET A N 1
ATOM 789 C CA . MET A 1 94 ? -1.901 4.180 8.583 1.00 87.00 94 MET A CA 1
ATOM 790 C C . MET A 1 94 ? -2.269 5.366 9.489 1.00 87.00 94 MET A C 1
ATOM 792 O O . MET A 1 94 ? -2.354 5.226 10.707 1.00 87.00 94 MET A O 1
ATOM 796 N N . PHE A 1 95 ? -2.564 6.527 8.898 1.00 90.19 95 PHE A N 1
ATOM 797 C CA . PHE A 1 95 ? -3.057 7.690 9.631 1.00 90.19 95 PHE A CA 1
ATOM 798 C C . PHE A 1 95 ? -4.435 7.436 10.260 1.00 90.19 95 PHE A C 1
ATOM 800 O O . PHE A 1 95 ? -4.626 7.723 11.439 1.00 90.19 95 PHE A O 1
ATOM 807 N N . VAL A 1 96 ? -5.379 6.849 9.516 1.00 87.81 96 VAL A N 1
ATOM 808 C CA . VAL A 1 96 ? -6.715 6.492 10.029 1.00 87.81 96 VAL A CA 1
ATOM 809 C C . VAL A 1 96 ? -6.616 5.523 11.204 1.00 87.81 96 VAL A C 1
ATOM 811 O O . VAL A 1 96 ? -7.318 5.700 12.198 1.00 87.81 96 VAL A O 1
ATOM 814 N N . GLU A 1 97 ? -5.736 4.528 11.125 1.00 87.19 97 GLU A N 1
ATOM 815 C CA . GLU A 1 97 ? -5.472 3.608 12.232 1.00 87.19 97 GLU A CA 1
ATOM 816 C C . GLU A 1 97 ? -4.926 4.345 13.465 1.00 87.19 97 GLU A C 1
ATOM 818 O O . GLU A 1 97 ? -5.427 4.144 14.575 1.00 87.19 97 GLU A O 1
ATOM 823 N N . GLY A 1 98 ? -3.970 5.259 13.273 1.00 87.69 98 GLY A N 1
ATOM 824 C CA . GLY A 1 98 ? -3.424 6.100 14.339 1.00 87.69 98 GLY A CA 1
ATOM 825 C C . GLY A 1 98 ? -4.478 6.999 14.995 1.00 87.69 98 GLY A C 1
ATOM 826 O O . GLY A 1 98 ? -4.586 7.033 16.222 1.00 87.69 98 GLY A O 1
ATOM 827 N N . CYS A 1 99 ? -5.308 7.678 14.199 1.00 88.19 99 CYS A N 1
ATOM 828 C CA . CYS A 1 99 ? -6.421 8.486 14.700 1.00 88.19 99 CYS A CA 1
ATOM 829 C C . CYS A 1 99 ? -7.448 7.637 15.449 1.00 88.19 99 CYS A C 1
ATOM 831 O O . CYS A 1 99 ? -7.891 8.028 16.526 1.00 88.19 99 CYS A O 1
ATOM 833 N N . TYR A 1 100 ? -7.799 6.466 14.914 1.00 85.75 100 TYR A N 1
ATOM 834 C CA . TYR A 1 100 ? -8.725 5.543 15.561 1.00 85.75 100 TYR A CA 1
ATOM 835 C C . TYR A 1 100 ? -8.214 5.113 16.939 1.00 85.75 100 TYR A C 1
ATOM 837 O O . TYR A 1 100 ? -8.962 5.170 17.918 1.00 85.75 100 TYR A O 1
ATOM 845 N N . LEU A 1 101 ? -6.933 4.744 17.035 1.00 85.75 101 LEU A N 1
ATOM 846 C CA . LEU A 1 101 ? -6.306 4.370 18.299 1.00 85.75 101 LEU A CA 1
ATOM 847 C C . LEU A 1 101 ? -6.274 5.548 19.282 1.00 85.75 101 LEU A C 1
ATOM 849 O O . LEU A 1 101 ? -6.654 5.390 20.441 1.00 85.75 101 LEU A O 1
ATOM 853 N N . HIS A 1 102 ? -5.881 6.737 18.821 1.00 86.81 102 HIS A N 1
ATOM 854 C CA . HIS A 1 102 ? -5.820 7.938 19.652 1.00 86.81 102 HIS A CA 1
ATOM 855 C C . HIS A 1 102 ? -7.201 8.322 20.204 1.00 86.81 102 HIS A C 1
ATOM 857 O O . HIS A 1 102 ? -7.353 8.518 21.409 1.00 86.81 102 HIS A O 1
ATOM 863 N N . THR A 1 103 ? -8.233 8.369 19.356 1.00 86.75 103 THR A N 1
ATOM 864 C CA . THR A 1 103 ? -9.609 8.649 19.788 1.00 86.75 103 THR A CA 1
ATOM 865 C C . THR A 1 103 ? -10.112 7.592 20.767 1.00 86.75 103 THR A C 1
ATOM 867 O O . THR A 1 103 ? -10.712 7.952 21.776 1.00 86.75 103 THR A O 1
ATOM 870 N N . ALA A 1 104 ? -9.840 6.306 20.529 1.00 85.94 104 ALA A N 1
ATOM 871 C CA . ALA A 1 104 ? -10.237 5.243 21.450 1.00 85.94 104 ALA A CA 1
ATOM 872 C C . ALA A 1 104 ? -9.601 5.416 22.842 1.00 85.94 104 ALA A C 1
ATOM 874 O O . ALA A 1 104 ? -10.298 5.289 23.850 1.00 85.94 104 ALA A O 1
ATOM 875 N N . ILE A 1 105 ? -8.311 5.760 22.912 1.00 87.94 105 ILE A N 1
ATOM 876 C CA . ILE A 1 105 ? -7.598 5.990 24.178 1.00 87.94 105 ILE A CA 1
ATOM 877 C C . ILE A 1 105 ? -8.142 7.228 24.899 1.00 87.94 105 ILE A C 1
ATOM 879 O O . ILE A 1 105 ? -8.466 7.145 26.083 1.00 87.94 105 ILE A O 1
ATOM 883 N N . VAL A 1 106 ? -8.290 8.356 24.199 1.00 89.00 106 VAL A N 1
ATOM 884 C CA . VAL A 1 106 ? -8.781 9.615 24.787 1.00 89.00 106 VAL A CA 1
ATOM 885 C C . VAL A 1 106 ? -10.210 9.468 25.305 1.00 89.00 106 VAL A C 1
ATOM 887 O O . VAL A 1 106 ? -10.500 9.877 26.429 1.00 89.00 106 VAL A O 1
ATOM 890 N N . MET A 1 107 ? -11.090 8.835 24.524 1.00 80.44 107 MET A N 1
ATOM 891 C CA . MET A 1 107 ? -12.463 8.559 24.952 1.00 80.44 107 MET A CA 1
ATOM 892 C C . MET A 1 107 ? -12.479 7.665 26.192 1.00 80.44 107 MET A C 1
ATOM 894 O O . MET A 1 107 ? -13.191 7.978 27.140 1.00 80.44 107 MET A O 1
ATOM 898 N N . THR A 1 108 ? -11.645 6.619 26.227 1.00 80.44 108 THR A N 1
ATOM 899 C CA . THR A 1 108 ? -11.553 5.705 27.379 1.00 80.44 108 THR A CA 1
ATOM 900 C C . THR A 1 108 ? -11.081 6.432 28.643 1.00 80.44 108 THR A C 1
ATOM 902 O O . THR A 1 108 ? -11.707 6.296 29.696 1.00 80.44 108 THR A O 1
ATOM 905 N N . TYR A 1 109 ? -10.035 7.261 28.544 1.00 77.06 109 TYR A N 1
ATOM 906 C CA . TYR A 1 109 ? -9.541 8.082 29.658 1.00 77.06 109 TYR A CA 1
ATOM 907 C C . TYR A 1 109 ? -10.593 9.076 30.163 1.00 77.06 109 TYR A C 1
ATOM 909 O O . TYR A 1 109 ? -10.740 9.253 31.371 1.00 77.06 109 TYR A O 1
ATOM 917 N N . SER A 1 110 ? -11.356 9.695 29.259 1.00 72.06 110 SER A N 1
ATOM 918 C CA . SER A 1 110 ? -12.443 10.608 29.625 1.00 72.06 110 SER A CA 1
ATOM 919 C C . SER A 1 110 ? -13.586 9.881 30.343 1.00 72.06 110 SER A C 1
ATOM 921 O O . SER A 1 110 ? -14.050 10.355 31.380 1.00 72.06 110 SER A O 1
ATOM 923 N N . THR A 1 111 ? -13.988 8.692 29.875 1.00 68.69 111 THR A N 1
ATOM 924 C CA . THR A 1 111 ? -14.988 7.861 30.570 1.00 68.69 111 THR A CA 1
ATOM 925 C C . THR A 1 111 ? -14.521 7.365 31.938 1.00 68.69 111 THR A C 1
ATOM 927 O O . THR A 1 111 ? -15.323 7.325 32.866 1.00 68.69 111 THR A O 1
ATOM 930 N N . GLU A 1 112 ? -13.241 7.023 32.108 1.00 63.19 112 GLU A N 1
ATOM 931 C CA . GLU A 1 112 ? -12.678 6.658 33.418 1.00 63.19 112 GLU A CA 1
ATOM 932 C C . GLU A 1 112 ? -12.676 7.848 34.388 1.00 63.19 112 GLU A C 1
ATOM 934 O O . GLU A 1 112 ? -12.951 7.675 35.576 1.00 63.19 112 GLU A O 1
ATOM 939 N N . HIS A 1 113 ? -12.422 9.063 33.892 1.00 59.22 113 HIS A N 1
ATOM 940 C CA . HIS A 1 113 ? -12.498 10.281 34.700 1.00 59.22 113 HIS A CA 1
ATOM 941 C C . HIS A 1 113 ? -13.945 10.625 35.087 1.00 59.22 113 HIS A C 1
ATOM 943 O O . HIS A 1 113 ? -14.188 11.010 36.224 1.00 59.22 113 HIS A O 1
ATOM 949 N N . LEU A 1 114 ? -14.909 10.430 34.178 1.00 58.09 114 LEU A N 1
ATOM 950 C CA . LEU A 1 114 ? -16.345 10.600 34.441 1.00 58.09 114 LEU A CA 1
ATOM 951 C C . LEU A 1 114 ? -16.915 9.552 35.404 1.00 58.09 114 LEU A C 1
ATOM 953 O O . LEU A 1 114 ? -17.854 9.858 36.120 1.00 58.09 114 LEU A O 1
ATOM 957 N N . ARG A 1 115 ? -16.366 8.330 35.435 1.00 56.66 115 ARG A N 1
ATOM 958 C CA . ARG A 1 115 ? -16.814 7.266 36.353 1.00 56.66 115 ARG A CA 1
ATOM 959 C C . ARG A 1 115 ? -16.238 7.396 37.769 1.00 56.66 115 ARG A C 1
ATOM 961 O O . ARG A 1 115 ? -16.710 6.720 38.677 1.00 56.66 115 ARG A O 1
ATOM 968 N N . LYS A 1 116 ? -15.181 8.195 37.946 1.00 52.69 116 LYS A N 1
ATOM 969 C CA . LYS A 1 116 ? -14.551 8.463 39.251 1.00 52.69 116 LYS A CA 1
ATOM 970 C C . LYS A 1 116 ? -15.157 9.657 39.999 1.00 52.69 116 LYS A C 1
ATOM 972 O O . LYS A 1 116 ? -14.831 9.821 41.173 1.00 52.69 116 LYS A O 1
ATOM 977 N N . TRP A 1 117 ? -15.987 10.461 39.337 1.00 46.66 117 TRP A N 1
ATOM 978 C CA . TRP A 1 117 ? -16.852 11.470 39.955 1.00 46.66 117 TRP A CA 1
ATOM 979 C C . TRP A 1 117 ? -18.257 10.903 40.159 1.00 46.66 117 TRP A C 1
ATOM 981 O O . TRP A 1 117 ? -18.935 11.388 41.090 1.00 46.66 117 TRP A O 1
#

Radius of gyration: 20.02 Å; chains: 1; bounding box: 46×29×65 Å

Organism: Bos taurus (NCBI:txid9913)